Protein AF-A0A9D5APD9-F1 (afdb_monomer_lite)

Secondary structure (DSSP, 8-state):
-EEE--HHHHHHHHHHHHHHHT-GGGGGGGGG--SS-EEE--SS-HHHHHHHHHHT----PPPTTSBPSS-EEEEEEE----GGG-HHHHHTT--EEE-SS-EEEEEEE-TTSBPPP--

Radius of gyration: 22.52 Å; chains: 1; bounding box: 53×28×56 Å

Sequence (119 aa):
VVLMGKNTMMKRSVRIHAEKTGNNAFINLIPLLVGNVGLIFTKGDLKEVSDEVSKYKVGAPARVGLVAPIDVVIPPGNTGLDPSQTSFFQVLNIPQRLTRVLLKSLHLLNSSRRETRLD

Foldseek 3Di:
DKAFDDLVVQLVVLVVVCVVVVDCVSVVCNVVSDDRDIDDDDPDDPVVVVVVVVVPDDDDDDDAQDQAPDKDWDDWDFPPDDPVPCVVCVVVVWDWDDDPPGITTGDIHDRGDGDHDDD

Structure (mmCIF, N/CA/C/O backbone):
data_AF-A0A9D5APD9-F1
#
_entry.id   AF-A0A9D5APD9-F1
#
loop_
_atom_site.group_PDB
_atom_site.id
_atom_site.type_symbol
_atom_site.label_atom_id
_atom_site.label_alt_id
_atom_site.label_comp_id
_atom_site.label_asym_id
_atom_site.label_entity_id
_atom_site.label_seq_id
_atom_site.pdbx_PDB_ins_code
_atom_site.Cartn_x
_atom_site.Cartn_y
_atom_site.Cartn_z
_atom_site.occupancy
_atom_site.B_iso_or_equiv
_atom_site.auth_seq_id
_atom_site.auth_comp_id
_atom_site.auth_asym_id
_atom_site.auth_atom_id
_atom_site.pdbx_PDB_model_num
ATOM 1 N N . VAL A 1 1 ? -6.889 13.880 7.101 1.00 81.69 1 VAL A N 1
ATOM 2 C CA . VAL A 1 1 ? -5.842 13.842 8.153 1.00 81.69 1 VAL A CA 1
ATOM 3 C C . VAL A 1 1 ? -5.179 12.479 8.118 1.00 81.69 1 VAL A C 1
ATOM 5 O O . VAL A 1 1 ? -5.895 11.487 8.089 1.00 81.69 1 VAL A O 1
ATOM 8 N N . VAL A 1 2 ? -3.847 12.418 8.097 1.00 84.62 2 VAL A N 1
ATOM 9 C CA . VAL A 1 2 ? -3.096 11.152 8.140 1.00 84.62 2 VAL A CA 1
ATOM 10 C C . VAL A 1 2 ? -2.489 10.996 9.530 1.00 84.62 2 VAL A C 1
ATOM 12 O O . VAL A 1 2 ? -1.839 11.917 10.019 1.00 84.62 2 VAL A O 1
ATOM 15 N N . LEU A 1 3 ? -2.715 9.850 10.169 1.00 85.19 3 LEU A N 1
ATOM 16 C CA . LEU A 1 3 ? -2.149 9.509 11.467 1.00 85.19 3 LEU A CA 1
ATOM 17 C C . LEU A 1 3 ? -1.242 8.289 11.321 1.00 85.19 3 LEU A C 1
ATOM 19 O O . LEU A 1 3 ? -1.692 7.181 11.027 1.00 85.19 3 LEU A O 1
ATOM 23 N N . MET A 1 4 ? 0.045 8.516 11.556 1.00 86.00 4 MET A N 1
ATOM 24 C CA . MET A 1 4 ? 1.056 7.470 11.648 1.00 86.00 4 MET A CA 1
ATOM 25 C C . MET A 1 4 ? 1.344 7.204 13.123 1.00 86.00 4 MET A C 1
ATOM 27 O O . MET A 1 4 ? 1.452 8.135 13.920 1.00 86.00 4 MET A O 1
ATOM 31 N N . GLY A 1 5 ? 1.484 5.938 13.501 1.00 85.88 5 GLY A N 1
ATOM 32 C CA . GLY A 1 5 ? 1.755 5.572 14.884 1.00 85.88 5 GLY A CA 1
ATOM 33 C C . GLY A 1 5 ? 2.417 4.210 15.000 1.00 85.88 5 GLY A C 1
ATOM 34 O O . GLY A 1 5 ? 2.452 3.424 14.059 1.00 85.88 5 GLY A O 1
ATOM 35 N N . LYS A 1 6 ? 2.944 3.906 16.188 1.00 87.25 6 LYS A N 1
ATOM 36 C CA . LYS A 1 6 ? 3.483 2.574 16.477 1.00 87.25 6 LYS A CA 1
ATOM 37 C C . LYS A 1 6 ? 2.337 1.561 16.523 1.00 87.25 6 LYS A C 1
ATOM 39 O O . LYS A 1 6 ? 1.406 1.731 17.312 1.00 87.25 6 LYS A O 1
ATOM 44 N N . ASN A 1 7 ? 2.436 0.476 15.752 1.00 85.81 7 ASN A N 1
ATOM 45 C CA . ASN A 1 7 ? 1.376 -0.538 15.626 1.00 85.81 7 ASN A CA 1
ATOM 46 C C . ASN A 1 7 ? 0.875 -1.067 16.975 1.00 85.81 7 ASN A C 1
ATOM 48 O O . ASN A 1 7 ? -0.323 -1.270 17.151 1.00 85.81 7 ASN A O 1
ATOM 52 N N . THR A 1 8 ? 1.766 -1.250 17.953 1.00 86.88 8 THR A N 1
ATOM 53 C CA . THR A 1 8 ? 1.390 -1.714 19.297 1.00 86.88 8 THR A CA 1
ATOM 54 C C . THR A 1 8 ? 0.477 -0.722 20.021 1.00 86.88 8 THR A C 1
ATOM 56 O O . THR A 1 8 ? -0.494 -1.133 20.651 1.00 86.88 8 THR A O 1
ATOM 59 N N . MET A 1 9 ? 0.751 0.580 19.898 1.00 88.50 9 MET A N 1
ATOM 60 C CA . MET A 1 9 ? -0.061 1.642 20.500 1.00 88.50 9 MET A CA 1
ATOM 61 C C . MET A 1 9 ? -1.395 1.785 19.773 1.00 88.50 9 MET A C 1
ATOM 63 O O . MET A 1 9 ? -2.432 1.863 20.420 1.00 88.50 9 MET A O 1
ATOM 67 N N . MET A 1 10 ? -1.385 1.731 18.438 1.00 88.19 10 MET A N 1
ATOM 68 C CA . MET A 1 10 ? -2.612 1.807 17.642 1.00 88.19 10 MET A CA 1
ATOM 69 C C . MET A 1 10 ? -3.562 0.647 17.962 1.00 88.19 10 MET A C 1
ATOM 71 O O . MET A 1 10 ? -4.725 0.882 18.272 1.00 88.19 10 MET A O 1
ATOM 75 N N . LYS A 1 11 ? -3.062 -0.597 18.002 1.00 87.12 11 LYS A N 1
ATOM 76 C CA . LYS A 1 11 ? -3.870 -1.778 18.362 1.00 87.12 11 LYS A CA 1
ATOM 77 C C . LYS A 1 11 ? -4.469 -1.668 19.764 1.00 87.12 11 LYS A C 1
ATOM 79 O O . LYS A 1 11 ? -5.636 -2.002 19.959 1.00 87.12 11 LYS A O 1
ATOM 84 N N . ARG A 1 12 ? -3.689 -1.176 20.735 1.00 88.44 12 ARG A N 1
ATOM 85 C CA . ARG A 1 12 ? -4.159 -0.974 22.113 1.00 88.44 12 ARG A CA 1
ATOM 86 C C . ARG A 1 12 ? -5.263 0.080 22.182 1.00 88.44 12 ARG A C 1
ATOM 88 O O . ARG A 1 12 ? -6.298 -0.179 22.788 1.00 88.44 12 ARG A O 1
ATOM 95 N N . SER A 1 13 ? -5.067 1.234 21.549 1.00 87.19 13 SER A N 1
ATOM 96 C CA . SER A 1 13 ? -6.057 2.318 21.541 1.00 87.19 13 SER A CA 1
ATOM 97 C C . SER A 1 13 ? -7.359 1.906 20.859 1.00 87.19 13 SER A C 1
ATOM 99 O O . SER A 1 13 ? -8.433 2.192 21.381 1.00 87.19 13 SER A O 1
ATOM 101 N N . VAL A 1 14 ? -7.273 1.181 19.739 1.00 87.19 14 VAL A N 1
ATOM 102 C CA . VAL A 1 14 ? -8.441 0.658 19.015 1.00 87.19 14 VAL A CA 1
ATOM 103 C C . VAL A 1 14 ? -9.222 -0.340 19.875 1.00 87.19 14 VAL A C 1
ATOM 105 O O . VAL A 1 14 ? -10.444 -0.248 19.933 1.00 87.19 14 VAL A O 1
ATOM 108 N N . ARG A 1 15 ? -8.543 -1.234 20.612 1.00 85.75 15 ARG A N 1
ATOM 109 C CA . ARG A 1 15 ? -9.205 -2.179 21.532 1.00 85.75 15 ARG A CA 1
ATOM 110 C C . ARG A 1 15 ? -9.949 -1.455 22.662 1.00 85.75 15 ARG A C 1
ATOM 112 O O . ARG A 1 15 ? -11.129 -1.710 22.864 1.00 85.75 15 ARG A O 1
ATOM 119 N N . ILE A 1 16 ? -9.294 -0.502 23.330 1.00 87.88 16 ILE A N 1
ATOM 120 C CA . ILE A 1 16 ? -9.909 0.281 24.418 1.00 87.88 16 ILE A CA 1
ATOM 121 C C . ILE A 1 16 ? -11.106 1.094 23.901 1.00 87.88 16 ILE A C 1
ATOM 123 O O . ILE A 1 16 ? -12.111 1.247 24.592 1.00 87.88 16 ILE A O 1
ATOM 127 N N . HIS A 1 17 ? -11.010 1.643 22.689 1.00 85.56 17 HIS A N 1
ATOM 128 C CA . HIS A 1 17 ? -12.096 2.419 22.099 1.00 85.56 17 HIS A CA 1
ATOM 129 C C . HIS A 1 17 ? -13.279 1.544 21.661 1.00 85.56 17 HIS A C 1
ATOM 131 O O . HIS A 1 17 ? -14.429 1.945 21.849 1.00 85.56 17 HIS A O 1
ATOM 137 N N . ALA A 1 18 ? -13.009 0.346 21.134 1.00 86.00 18 ALA A N 1
ATOM 138 C CA . ALA A 1 18 ? -14.035 -0.633 20.786 1.00 86.00 18 ALA A CA 1
ATOM 139 C C . ALA A 1 18 ? -14.826 -1.080 22.026 1.00 86.00 18 ALA A C 1
ATOM 141 O O . ALA A 1 18 ? -16.052 -1.088 21.985 1.00 86.00 18 ALA A O 1
ATOM 142 N N . GLU A 1 19 ? -14.140 -1.348 23.142 1.00 84.56 19 GLU A N 1
ATOM 143 C CA . GLU A 1 19 ? -14.767 -1.704 24.426 1.00 84.56 19 GLU A CA 1
ATOM 144 C C . GLU A 1 19 ? -15.661 -0.578 24.969 1.00 84.56 19 GLU A C 1
ATOM 146 O O . GLU A 1 19 ? -16.761 -0.837 25.446 1.00 84.56 19 GLU A O 1
ATOM 151 N N . LYS A 1 20 ? -15.225 0.683 24.855 1.00 84.56 20 LYS A N 1
ATOM 152 C CA . LYS A 1 20 ? -15.991 1.849 25.335 1.00 84.56 20 LYS A CA 1
ATOM 153 C C . LYS A 1 20 ? -17.208 2.187 24.477 1.00 84.56 20 LYS A C 1
ATOM 155 O O . LYS A 1 20 ? -18.202 2.673 25.001 1.00 84.56 20 LYS A O 1
ATOM 160 N N . THR A 1 21 ? -17.104 1.988 23.166 1.00 81.94 21 THR A N 1
ATOM 161 C CA . THR A 1 21 ? -18.131 2.409 22.196 1.00 81.94 21 THR A CA 1
ATOM 162 C C . THR A 1 21 ? -19.072 1.255 21.827 1.00 81.94 21 THR A C 1
ATOM 164 O O . THR A 1 21 ? -20.105 1.482 21.208 1.00 81.94 21 THR A O 1
ATOM 167 N N . GLY A 1 22 ? -18.719 0.009 22.170 1.00 78.81 22 GLY A N 1
ATOM 168 C CA . GLY A 1 22 ? -19.479 -1.196 21.812 1.00 78.81 22 GLY A CA 1
ATOM 169 C C . GLY A 1 22 ? -19.479 -1.512 20.312 1.00 78.81 22 GLY A C 1
ATOM 170 O O . GLY A 1 22 ? -20.259 -2.342 19.850 1.00 78.81 22 GLY A O 1
ATOM 171 N N . ASN A 1 23 ? -18.631 -0.841 19.527 1.00 78.38 23 ASN A N 1
ATOM 172 C CA . ASN A 1 23 ? -18.616 -0.970 18.076 1.00 78.38 23 ASN A CA 1
ATOM 173 C C . ASN A 1 23 ? -17.557 -1.987 17.627 1.00 78.38 23 ASN A C 1
ATOM 175 O O . ASN A 1 23 ? -16.356 -1.702 17.601 1.00 78.38 23 ASN A O 1
ATOM 179 N N . ASN A 1 24 ? -18.024 -3.171 17.228 1.00 77.12 24 ASN A N 1
ATOM 180 C CA . ASN A 1 24 ? -17.177 -4.290 16.811 1.00 77.12 24 ASN A CA 1
ATOM 181 C C . ASN A 1 24 ? -16.459 -4.064 15.470 1.00 77.12 24 ASN A C 1
ATOM 183 O O . ASN A 1 24 ? -15.508 -4.784 15.166 1.00 77.12 24 ASN A O 1
ATOM 187 N N . ALA A 1 25 ? -16.841 -3.051 14.684 1.00 78.88 25 ALA A N 1
ATOM 188 C CA . ALA A 1 25 ? -16.190 -2.749 13.406 1.00 78.88 25 ALA A CA 1
ATOM 189 C C . ALA A 1 25 ? -14.689 -2.439 13.566 1.00 78.88 25 ALA A C 1
ATOM 191 O O . ALA A 1 25 ? -13.875 -2.787 12.711 1.00 78.88 25 ALA A O 1
ATOM 192 N N . PHE A 1 26 ? -14.303 -1.847 14.698 1.00 80.38 26 PHE A N 1
ATOM 193 C CA . PHE A 1 26 ? -12.915 -1.506 15.000 1.00 80.38 26 PHE A CA 1
ATOM 194 C C . PHE A 1 26 ? -12.033 -2.728 15.295 1.00 80.38 26 PHE A C 1
ATOM 196 O O . PHE A 1 26 ? -10.820 -2.676 15.087 1.00 80.38 26 PHE A O 1
ATOM 203 N N . ILE A 1 27 ? -12.619 -3.847 15.728 1.00 81.00 27 ILE A N 1
ATOM 204 C CA . ILE A 1 27 ? -11.878 -5.081 16.031 1.00 81.00 27 ILE A CA 1
ATOM 205 C C . ILE A 1 27 ? -11.287 -5.674 14.747 1.00 81.00 27 ILE A C 1
ATOM 207 O O 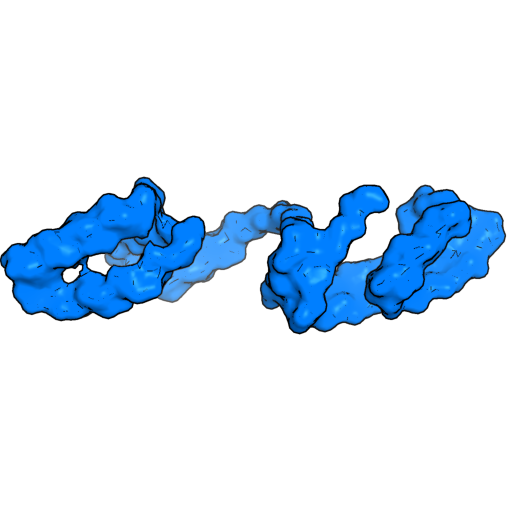. ILE A 1 27 ? -10.141 -6.126 14.743 1.00 81.00 27 ILE A O 1
ATOM 211 N N . ASN A 1 28 ? -12.017 -5.563 13.635 1.00 84.38 28 ASN A N 1
ATOM 212 C CA . ASN A 1 28 ? -11.577 -6.028 12.319 1.00 84.38 28 ASN A CA 1
ATOM 213 C C . ASN A 1 28 ? -10.365 -5.250 11.779 1.00 84.38 28 ASN A C 1
ATOM 215 O O . ASN A 1 28 ? -9.671 -5.735 10.888 1.00 84.38 28 ASN A O 1
ATOM 219 N N . LEU A 1 29 ? -10.062 -4.071 12.335 1.00 82.62 29 LEU A N 1
ATOM 220 C CA . LEU A 1 29 ? -8.909 -3.259 11.941 1.00 82.62 29 LEU A CA 1
ATOM 221 C C . LEU A 1 29 ? -7.591 -3.762 12.560 1.00 82.62 29 LEU A C 1
ATOM 223 O O . LEU A 1 29 ? -6.520 -3.590 11.983 1.00 82.62 29 LEU A O 1
ATOM 227 N N . ILE A 1 30 ? -7.650 -4.413 13.726 1.00 84.44 30 ILE A N 1
ATOM 228 C CA . ILE A 1 30 ? -6.480 -4.913 14.469 1.00 84.44 30 ILE A CA 1
ATOM 229 C C . ILE A 1 30 ? -5.590 -5.865 13.643 1.00 84.44 30 ILE A C 1
ATOM 231 O O . ILE A 1 30 ? -4.365 -5.672 13.671 1.00 84.44 30 ILE A O 1
ATOM 235 N N . PRO A 1 31 ? -6.124 -6.878 12.927 1.00 86.69 31 PRO A N 1
ATOM 236 C CA . PRO A 1 31 ? -5.294 -7.780 12.129 1.00 86.69 31 PRO A CA 1
ATOM 237 C C . PRO A 1 31 ? -4.644 -7.097 10.918 1.00 86.69 31 PRO A C 1
ATOM 239 O O . PRO A 1 31 ? -3.599 -7.557 10.470 1.00 86.69 31 PRO A O 1
ATOM 242 N N . LEU A 1 32 ? -5.200 -5.986 10.425 1.00 85.25 32 LEU A N 1
ATOM 243 C CA . LEU A 1 32 ? -4.698 -5.276 9.240 1.00 85.25 32 LEU A CA 1
ATOM 244 C C . LEU A 1 32 ? -3.512 -4.344 9.548 1.00 85.25 32 LEU A C 1
ATOM 246 O O . LEU A 1 32 ? -2.762 -3.966 8.651 1.00 85.25 32 LEU A O 1
ATOM 250 N N . LEU A 1 33 ? -3.294 -3.991 10.819 1.00 83.06 33 LEU A N 1
ATOM 251 C CA . LEU A 1 33 ? -2.182 -3.138 11.257 1.00 83.06 33 LEU A CA 1
ATOM 252 C C . LEU A 1 33 ? -0.869 -3.943 11.386 1.00 83.06 33 LEU A C 1
ATOM 254 O O . LEU A 1 33 ? -0.390 -4.207 12.499 1.00 83.06 33 LEU A O 1
ATOM 258 N N . VAL A 1 34 ? -0.294 -4.367 10.255 1.00 83.31 34 VAL A N 1
ATOM 259 C CA . VAL A 1 34 ? 0.966 -5.135 10.172 1.00 83.31 34 VAL A CA 1
ATOM 260 C C . VAL A 1 34 ? 1.955 -4.448 9.229 1.00 83.31 34 VAL A C 1
ATOM 262 O O . VAL A 1 34 ? 1.611 -4.100 8.108 1.00 83.31 34 VAL A O 1
ATOM 265 N N . GLY A 1 35 ? 3.206 -4.282 9.666 1.00 84.19 35 GLY A N 1
ATOM 266 C CA . GLY A 1 35 ? 4.237 -3.586 8.889 1.00 84.19 35 GLY A CA 1
ATOM 267 C C . GLY A 1 35 ? 4.140 -2.062 8.999 1.00 84.19 35 GLY A C 1
ATOM 268 O O . GLY A 1 35 ? 3.760 -1.53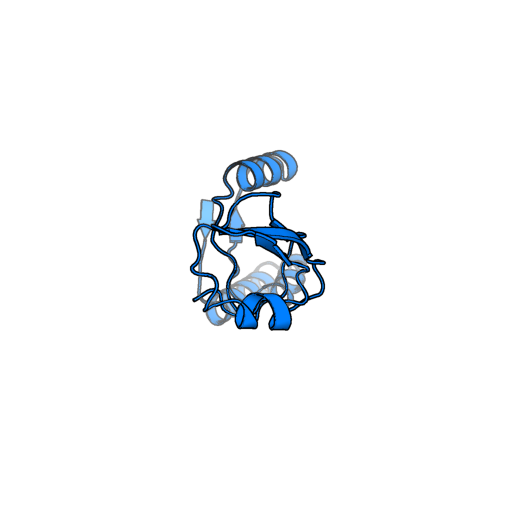8 10.046 1.00 84.19 35 GLY A O 1
ATOM 269 N N . ASN A 1 36 ? 4.519 -1.349 7.939 1.00 83.38 36 ASN A N 1
ATOM 270 C CA . ASN A 1 36 ? 4.477 0.113 7.887 1.00 83.38 36 ASN A CA 1
ATOM 271 C C . ASN A 1 36 ? 3.090 0.584 7.419 1.00 83.38 36 ASN A C 1
ATOM 273 O O . ASN A 1 36 ? 2.865 0.747 6.223 1.00 83.38 36 ASN A O 1
ATOM 277 N N . VAL A 1 37 ? 2.154 0.741 8.358 1.00 83.88 37 VAL A N 1
ATOM 278 C CA . VAL A 1 37 ? 0.751 1.087 8.073 1.00 83.88 37 VAL A CA 1
ATOM 279 C C . VAL A 1 37 ? 0.372 2.378 8.794 1.00 83.88 37 VAL A C 1
ATOM 281 O O . VAL A 1 37 ? 0.777 2.604 9.934 1.00 83.88 37 VAL A O 1
ATOM 284 N N . GLY A 1 38 ? -0.423 3.212 8.124 1.00 85.06 38 GLY A N 1
ATOM 285 C CA . GLY A 1 38 ? -0.997 4.448 8.650 1.00 85.06 38 GLY A CA 1
ATOM 286 C C . GLY A 1 38 ? -2.514 4.473 8.519 1.00 85.06 38 GLY A C 1
ATOM 287 O O . GLY A 1 38 ? -3.079 3.768 7.685 1.00 85.06 38 GLY A O 1
ATOM 288 N N . LEU A 1 39 ? -3.173 5.298 9.331 1.00 85.06 39 LEU A N 1
ATOM 289 C CA . LEU A 1 39 ? -4.614 5.524 9.250 1.00 85.06 39 LEU A CA 1
ATOM 290 C C . LEU A 1 39 ? -4.890 6.863 8.573 1.00 85.06 39 LEU A C 1
ATOM 292 O O . LEU A 1 39 ? -4.342 7.896 8.960 1.00 85.06 39 LEU A O 1
ATOM 296 N N . ILE A 1 40 ? -5.763 6.848 7.573 1.00 86.81 40 ILE A N 1
ATOM 297 C CA . ILE A 1 40 ? -6.198 8.048 6.863 1.00 86.81 40 ILE A CA 1
ATOM 298 C C . ILE A 1 40 ? -7.639 8.328 7.283 1.00 86.81 40 ILE A C 1
ATOM 300 O O . ILE A 1 40 ? -8.534 7.525 7.041 1.00 86.81 40 ILE A O 1
ATOM 304 N N . PHE A 1 41 ? -7.849 9.467 7.938 1.00 87.12 41 PHE A N 1
ATOM 305 C CA . PHE A 1 41 ? -9.165 9.951 8.337 1.00 87.12 41 PHE A CA 1
ATOM 306 C C . PHE A 1 41 ? -9.624 11.023 7.360 1.00 87.12 41 PHE A C 1
ATOM 308 O O . PHE A 1 41 ? -9.012 12.096 7.257 1.00 87.12 41 PHE A O 1
ATOM 315 N N . THR A 1 42 ? -10.713 10.747 6.661 1.00 86.00 42 THR A N 1
ATOM 316 C CA . THR A 1 42 ? -11.323 11.653 5.690 1.00 86.00 42 THR A CA 1
ATOM 317 C C . THR A 1 42 ? -12.805 11.797 5.992 1.00 86.00 42 THR A C 1
ATOM 319 O O . THR A 1 42 ? -13.433 10.902 6.550 1.00 86.00 42 THR A O 1
ATOM 322 N N . LYS A 1 43 ? -13.347 12.976 5.677 1.00 86.00 43 LYS A N 1
ATOM 323 C CA . LYS A 1 43 ? -14.786 13.260 5.769 1.00 86.00 43 LYS A CA 1
ATOM 324 C C . LYS A 1 43 ? -15.501 13.116 4.416 1.00 86.00 43 LYS A C 1
ATOM 326 O O . LYS A 1 43 ? -16.714 13.250 4.383 1.00 86.00 43 LYS A O 1
ATOM 331 N N . GLY A 1 44 ? -14.747 12.917 3.332 1.00 82.81 44 GLY A N 1
ATOM 332 C CA . GLY A 1 44 ? -15.253 12.767 1.964 1.00 82.81 44 GLY A CA 1
ATOM 333 C C . GLY A 1 44 ? -15.292 11.310 1.500 1.00 82.81 44 GLY A C 1
ATOM 334 O O . GLY A 1 44 ? -14.996 10.397 2.276 1.00 82.81 44 GLY A O 1
ATOM 335 N N . ASP A 1 45 ? -15.628 11.108 0.228 1.00 85.94 45 ASP A N 1
ATOM 336 C CA . ASP A 1 45 ? -15.810 9.785 -0.365 1.00 85.94 45 ASP A CA 1
ATOM 337 C C . ASP A 1 45 ? -14.507 8.982 -0.473 1.00 85.94 45 ASP A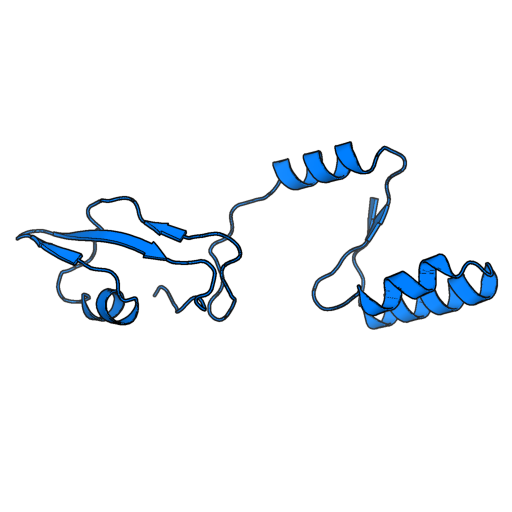 C 1
ATOM 339 O O . ASP A 1 45 ? -13.438 9.493 -0.810 1.00 85.94 45 ASP A O 1
ATOM 343 N N . LEU A 1 46 ? -14.603 7.668 -0.233 1.00 81.19 46 LEU A N 1
ATOM 344 C CA . LEU A 1 46 ? -13.443 6.768 -0.251 1.00 81.19 46 LEU A CA 1
ATOM 345 C C . LEU A 1 46 ? -12.800 6.660 -1.644 1.00 81.19 46 LEU A C 1
ATOM 347 O O . LEU A 1 46 ? -11.596 6.423 -1.743 1.00 81.19 46 LEU A O 1
ATOM 351 N N . LYS A 1 47 ? -13.591 6.824 -2.712 1.00 84.38 47 LYS A N 1
ATOM 352 C CA . LYS A 1 47 ? -13.106 6.746 -4.099 1.00 84.38 47 LYS A CA 1
ATOM 353 C C . LYS A 1 47 ? -12.164 7.901 -4.424 1.00 84.38 47 LYS A C 1
ATOM 355 O O . LYS A 1 47 ? -11.041 7.660 -4.852 1.00 84.38 47 LYS A O 1
ATOM 360 N N . GLU A 1 48 ? -12.580 9.128 -4.124 1.00 84.56 48 GLU A N 1
ATOM 361 C CA . GLU A 1 48 ? -11.793 10.330 -4.415 1.00 84.56 48 GLU A CA 1
ATOM 362 C C . GLU A 1 48 ? -10.447 10.314 -3.688 1.00 84.56 48 GLU A C 1
ATOM 364 O O . GLU A 1 48 ? -9.409 10.573 -4.291 1.00 84.56 48 GLU A O 1
ATOM 369 N N . VAL A 1 49 ? -10.448 9.914 -2.413 1.00 84.00 49 VAL A N 1
ATOM 370 C CA . VAL A 1 49 ? -9.228 9.817 -1.600 1.00 84.00 49 VAL A CA 1
ATOM 371 C C . VAL A 1 49 ? -8.275 8.755 -2.152 1.00 84.00 49 VAL A C 1
ATOM 373 O O . VAL A 1 49 ? -7.067 8.977 -2.208 1.00 84.00 49 VAL A O 1
ATOM 376 N N . SER A 1 50 ? -8.795 7.599 -2.573 1.00 81.00 50 SER A N 1
ATOM 377 C CA . SER A 1 50 ? -7.978 6.539 -3.176 1.00 81.00 50 SER A CA 1
ATOM 378 C C . SER A 1 50 ? -7.347 6.986 -4.497 1.00 81.00 50 SER A C 1
ATOM 380 O O . SER A 1 50 ? -6.172 6.700 -4.758 1.00 81.00 50 SER A O 1
ATOM 382 N N . ASP A 1 51 ? -8.108 7.710 -5.316 1.00 84.31 51 ASP A N 1
ATOM 383 C CA . ASP A 1 51 ? -7.641 8.235 -6.597 1.00 84.31 51 ASP A CA 1
ATOM 384 C C . ASP A 1 51 ? -6.590 9.328 -6.391 1.00 84.31 51 ASP A C 1
ATOM 386 O O . ASP A 1 51 ? -5.564 9.346 -7.071 1.00 84.31 51 ASP A O 1
ATOM 390 N N . GLU A 1 52 ? -6.794 10.211 -5.416 1.00 83.19 52 GLU A N 1
ATOM 391 C CA . GLU A 1 52 ? -5.844 11.260 -5.060 1.00 83.19 52 GLU A CA 1
ATOM 392 C C . GLU A 1 52 ? -4.527 10.674 -4.527 1.00 83.19 52 GLU A C 1
ATOM 394 O O . GLU A 1 52 ? -3.453 11.018 -5.021 1.00 83.19 52 GLU A O 1
ATOM 399 N N . VAL A 1 53 ? -4.585 9.700 -3.611 1.00 81.06 53 VAL A N 1
ATOM 400 C CA . VAL A 1 53 ? -3.385 9.005 -3.104 1.00 81.06 53 VAL A CA 1
ATOM 401 C C . VAL A 1 53 ? -2.652 8.257 -4.222 1.00 81.06 53 VAL A C 1
ATOM 403 O O . VAL A 1 53 ? -1.421 8.204 -4.230 1.00 81.06 53 VAL A O 1
ATOM 406 N N . SER A 1 54 ? -3.382 7.701 -5.190 1.00 78.44 54 SER A N 1
ATOM 407 C CA . SER A 1 54 ? -2.784 6.998 -6.331 1.00 78.44 54 SER A CA 1
ATOM 408 C C . SER A 1 54 ? -2.069 7.941 -7.300 1.00 78.44 54 SER A C 1
ATOM 410 O O . SER A 1 54 ? -1.037 7.555 -7.851 1.00 78.44 54 SER A O 1
ATOM 412 N N . LYS A 1 55 ? -2.560 9.177 -7.470 1.00 79.69 55 LYS A N 1
ATOM 413 C CA . LYS A 1 55 ? -1.920 10.210 -8.306 1.00 79.69 55 LYS A CA 1
ATOM 414 C C . LYS A 1 55 ? -0.576 10.667 -7.741 1.00 79.69 55 LYS A C 1
ATOM 416 O O . LYS A 1 55 ? 0.354 10.897 -8.506 1.00 79.69 55 LYS A O 1
ATOM 421 N N . TYR A 1 56 ? -0.450 10.765 -6.419 1.00 73.06 56 TYR A N 1
ATOM 422 C CA . TYR A 1 56 ? 0.761 11.259 -5.752 1.00 73.06 56 TYR A CA 1
ATOM 423 C C . TYR A 1 56 ? 1.756 10.152 -5.362 1.00 73.06 56 TYR A C 1
ATOM 425 O O . TYR A 1 56 ? 2.503 10.286 -4.390 1.00 73.06 56 TYR A O 1
ATOM 433 N N . LYS A 1 57 ? 1.810 9.047 -6.116 1.00 70.50 57 LYS A N 1
ATOM 434 C CA . LYS A 1 57 ? 2.859 8.035 -5.937 1.00 70.50 57 LYS A CA 1
ATOM 435 C C . LYS A 1 57 ? 4.174 8.521 -6.543 1.00 70.50 57 LYS A C 1
ATOM 437 O O . LYS A 1 57 ? 4.314 8.613 -7.758 1.00 70.50 57 LYS A O 1
ATOM 442 N N . VAL A 1 58 ? 5.162 8.780 -5.691 1.00 71.06 58 VAL A N 1
ATOM 443 C CA . VAL A 1 58 ? 6.541 9.021 -6.131 1.00 71.06 58 VAL A CA 1
ATOM 444 C C . VAL A 1 58 ? 7.191 7.681 -6.466 1.00 71.06 58 VAL A C 1
ATOM 446 O O . VAL A 1 58 ? 7.165 6.753 -5.655 1.00 71.06 58 VAL A O 1
ATOM 449 N N . GLY A 1 59 ? 7.771 7.579 -7.663 1.00 61.66 59 GLY A N 1
ATOM 450 C CA . GLY A 1 59 ? 8.573 6.424 -8.049 1.00 61.66 59 GLY A CA 1
ATOM 451 C C . GLY A 1 59 ? 9.798 6.315 -7.145 1.00 61.66 59 GLY A C 1
ATOM 452 O O . GLY A 1 59 ? 10.615 7.231 -7.093 1.00 61.66 59 GLY A O 1
ATOM 453 N N . ALA A 1 60 ? 9.916 5.205 -6.426 1.00 63.97 60 ALA A N 1
ATOM 454 C CA . ALA A 1 60 ? 11.111 4.862 -5.670 1.00 63.97 60 ALA A CA 1
ATOM 455 C C . ALA A 1 60 ? 11.813 3.687 -6.360 1.00 63.97 60 ALA A C 1
ATOM 457 O O . ALA A 1 60 ? 11.121 2.800 -6.871 1.00 63.97 60 ALA A O 1
ATOM 458 N N . PRO A 1 61 ? 13.158 3.648 -6.365 1.00 66.12 61 PRO A N 1
ATOM 459 C CA . PRO A 1 61 ? 13.868 2.455 -6.786 1.00 66.12 61 PRO A CA 1
ATOM 460 C C . PRO A 1 61 ? 13.439 1.303 -5.882 1.00 66.12 61 PRO A C 1
ATOM 462 O O . PRO A 1 61 ? 13.283 1.452 -4.662 1.00 66.12 61 PRO A O 1
ATOM 465 N N . ALA A 1 62 ? 13.183 0.169 -6.504 1.00 67.69 62 ALA A N 1
ATOM 466 C CA . ALA A 1 62 ? 12.661 -0.978 -5.808 1.00 67.69 62 ALA A CA 1
ATOM 467 C C . ALA A 1 62 ? 13.779 -1.619 -4.948 1.00 67.69 62 ALA A C 1
ATOM 469 O O . ALA A 1 62 ? 14.979 -1.459 -5.203 1.00 67.69 62 ALA A O 1
ATOM 470 N N . ARG A 1 63 ? 13.388 -2.155 -3.783 1.00 65.25 63 ARG A N 1
ATOM 471 C CA . ARG A 1 63 ? 14.322 -2.528 -2.708 1.00 65.25 63 ARG A CA 1
ATOM 472 C C . ARG A 1 63 ? 14.629 -4.020 -2.772 1.00 65.25 63 ARG A C 1
ATOM 474 O O . ARG A 1 63 ? 13.723 -4.850 -2.749 1.00 65.25 63 ARG A O 1
ATOM 481 N N . VAL A 1 64 ? 15.921 -4.336 -2.709 1.00 65.94 64 VAL A N 1
ATOM 482 C CA . VAL A 1 64 ? 16.460 -5.702 -2.738 1.00 65.94 64 VAL A CA 1
ATOM 483 C C . VAL A 1 64 ? 15.769 -6.614 -1.721 1.00 65.94 64 VAL A C 1
ATOM 485 O O . VAL A 1 64 ? 15.620 -6.268 -0.549 1.00 65.94 64 VAL A O 1
ATOM 488 N N . GLY A 1 65 ? 15.387 -7.809 -2.171 1.00 65.50 65 GLY A N 1
ATOM 489 C CA . GLY A 1 65 ? 14.797 -8.862 -1.346 1.00 65.50 65 GLY A CA 1
ATOM 490 C C . GLY A 1 65 ? 13.277 -8.793 -1.198 1.00 65.50 65 GLY A C 1
ATOM 491 O O . GLY A 1 65 ? 12.692 -9.740 -0.668 1.00 65.50 65 GLY A O 1
ATOM 492 N N . LEU A 1 66 ? 12.627 -7.732 -1.686 1.00 64.94 66 LEU A N 1
ATOM 493 C CA . LEU A 1 66 ? 11.171 -7.671 -1.800 1.00 64.94 66 LEU A CA 1
ATOM 494 C C . LEU A 1 66 ? 10.705 -8.255 -3.141 1.00 64.94 66 LEU A C 1
ATOM 496 O O . LEU A 1 66 ? 11.460 -8.348 -4.110 1.00 64.94 66 LEU A O 1
ATOM 500 N N . VAL A 1 67 ? 9.454 -8.709 -3.168 1.00 67.25 67 VAL A N 1
ATOM 501 C CA . VAL A 1 67 ? 8.782 -9.132 -4.402 1.00 67.25 67 VAL A CA 1
ATOM 502 C C . VAL A 1 67 ? 8.327 -7.874 -5.134 1.00 67.25 67 VAL A C 1
ATOM 504 O O . VAL A 1 67 ? 7.718 -6.997 -4.514 1.00 67.25 67 VAL A O 1
ATOM 507 N N . ALA A 1 68 ? 8.640 -7.777 -6.426 1.00 64.69 68 ALA A N 1
ATOM 508 C CA . ALA A 1 68 ? 8.261 -6.626 -7.233 1.00 64.69 68 ALA A CA 1
ATOM 509 C C . ALA A 1 68 ? 6.723 -6.545 -7.355 1.00 64.69 68 ALA A C 1
ATOM 511 O O . ALA A 1 68 ? 6.091 -7.505 -7.793 1.00 64.69 68 ALA A O 1
ATOM 512 N N . PRO A 1 69 ? 6.086 -5.420 -6.980 1.00 68.81 69 PRO A N 1
ATOM 513 C CA . PRO A 1 69 ? 4.630 -5.288 -7.057 1.00 68.81 69 PRO A CA 1
ATOM 514 C C . PRO A 1 69 ? 4.115 -5.098 -8.493 1.00 68.81 69 PRO A C 1
ATOM 516 O O . PRO A 1 69 ? 2.921 -5.252 -8.733 1.00 68.81 69 PRO A O 1
ATOM 519 N N . ILE A 1 70 ? 4.993 -4.718 -9.427 1.00 69.81 70 ILE A N 1
ATOM 520 C CA . ILE A 1 70 ? 4.704 -4.450 -10.841 1.00 69.81 70 ILE A CA 1
ATOM 521 C C . ILE A 1 70 ? 5.822 -5.093 -11.671 1.00 69.81 70 ILE A C 1
ATOM 523 O O . ILE A 1 70 ? 6.957 -5.187 -11.200 1.00 69.81 70 ILE A O 1
ATOM 527 N N . ASP A 1 71 ? 5.510 -5.526 -12.892 1.00 67.44 71 ASP A N 1
ATOM 528 C CA . ASP A 1 71 ? 6.507 -6.042 -13.830 1.00 67.44 71 ASP A CA 1
ATOM 529 C C . ASP A 1 71 ? 7.520 -4.951 -14.209 1.00 67.44 71 ASP A C 1
ATOM 531 O O . ASP A 1 71 ? 7.158 -3.835 -14.597 1.00 67.44 71 ASP A O 1
ATOM 535 N N . VAL A 1 72 ? 8.807 -5.277 -14.105 1.00 68.44 72 VAL A N 1
ATOM 536 C CA . VAL A 1 72 ? 9.891 -4.345 -14.429 1.00 68.44 72 VAL A CA 1
ATOM 537 C C . VAL A 1 72 ? 10.300 -4.565 -15.881 1.00 68.44 72 VAL A C 1
ATOM 539 O O . VAL A 1 72 ? 10.776 -5.641 -16.255 1.00 68.44 72 VAL A O 1
ATOM 542 N N . VAL A 1 73 ? 10.114 -3.533 -16.705 1.00 69.00 73 VAL A N 1
ATOM 543 C CA . VAL A 1 73 ? 10.482 -3.538 -18.126 1.00 69.00 73 VAL A CA 1
ATOM 544 C C . VAL A 1 73 ? 11.741 -2.708 -18.321 1.00 69.00 73 VAL A C 1
ATOM 546 O O . VAL A 1 73 ? 11.771 -1.526 -17.982 1.00 69.00 73 VAL A O 1
ATOM 549 N N . ILE A 1 74 ? 12.773 -3.316 -18.904 1.00 68.00 74 ILE A N 1
ATOM 550 C CA . ILE A 1 74 ? 13.996 -2.608 -19.292 1.00 68.00 74 ILE A CA 1
ATOM 551 C C . ILE A 1 74 ? 13.877 -2.256 -20.782 1.00 68.00 74 ILE A C 1
ATOM 553 O O . ILE A 1 74 ? 13.751 -3.171 -21.604 1.00 68.00 74 ILE A O 1
ATOM 557 N N . PRO A 1 75 ? 13.891 -0.963 -21.164 1.00 69.38 75 PRO A N 1
ATOM 558 C CA . PRO A 1 75 ? 13.794 -0.578 -22.565 1.00 69.38 75 PRO A CA 1
ATOM 559 C C . PRO A 1 75 ? 15.041 -1.031 -23.345 1.00 69.38 75 PRO A C 1
ATOM 561 O O . PRO A 1 75 ? 16.150 -0.991 -22.807 1.00 69.38 75 PRO A O 1
ATOM 564 N N . PRO A 1 76 ? 14.897 -1.427 -24.624 1.00 66.19 76 PRO A N 1
ATOM 565 C CA . PRO A 1 76 ? 16.034 -1.799 -25.454 1.00 66.19 76 PRO A CA 1
ATOM 566 C C . PRO A 1 76 ? 16.926 -0.588 -25.711 1.00 66.19 76 PRO A C 1
ATOM 568 O O . PRO A 1 76 ? 16.559 0.328 -26.445 1.00 66.19 76 PRO A O 1
ATOM 571 N N . GLY A 1 77 ? 18.129 -0.610 -25.153 1.00 68.38 77 GLY A N 1
ATOM 572 C CA . GLY A 1 77 ? 19.079 0.487 -25.276 1.00 68.38 77 GLY A CA 1
ATOM 573 C C . GLY A 1 77 ? 20.491 0.065 -24.906 1.00 68.38 77 GLY A C 1
ATOM 574 O O . GLY A 1 77 ? 20.720 -1.047 -24.431 1.00 68.38 77 GLY A O 1
ATOM 575 N N . ASN A 1 78 ? 21.440 0.956 -25.168 1.00 70.75 78 ASN A N 1
ATOM 576 C CA . ASN A 1 78 ? 22.826 0.756 -24.779 1.00 70.75 78 ASN A CA 1
ATOM 577 C C . ASN A 1 78 ? 22.953 1.054 -23.277 1.00 70.75 78 ASN A C 1
ATOM 579 O O . ASN A 1 78 ? 22.658 2.169 -22.856 1.00 70.75 78 ASN A O 1
ATOM 583 N N . THR A 1 79 ? 23.399 0.085 -22.475 1.00 66.62 79 THR A N 1
ATOM 584 C CA . THR A 1 79 ? 23.389 0.196 -21.001 1.00 66.62 79 THR A CA 1
ATOM 585 C C . THR A 1 79 ? 24.521 1.063 -20.427 1.00 66.62 79 THR A C 1
ATOM 587 O O . THR A 1 79 ? 24.574 1.277 -19.225 1.00 66.62 79 THR A O 1
ATOM 590 N N . GLY A 1 80 ? 25.459 1.551 -21.246 1.00 70.81 80 GLY A N 1
ATOM 591 C CA . GLY A 1 80 ? 26.593 2.368 -20.777 1.00 70.81 80 GLY A CA 1
ATOM 592 C C . GLY A 1 80 ? 27.698 1.595 -20.042 1.00 70.81 80 GLY A C 1
ATOM 593 O O . GLY A 1 80 ? 28.738 2.173 -19.746 1.00 70.81 80 GLY A O 1
ATOM 594 N N . LEU A 1 81 ? 27.481 0.310 -19.747 1.00 69.56 81 LEU A N 1
ATOM 595 C CA . LEU A 1 81 ? 28.380 -0.524 -18.950 1.00 69.56 81 LEU A CA 1
ATOM 596 C C . LEU A 1 81 ? 29.493 -1.151 -19.797 1.00 69.56 81 LEU A C 1
ATOM 598 O O . LEU A 1 81 ? 29.258 -1.590 -20.927 1.00 69.56 81 LEU A O 1
ATOM 602 N N . ASP A 1 82 ? 30.687 -1.220 -19.207 1.00 72.44 82 ASP A N 1
ATOM 603 C CA . ASP A 1 82 ? 31.857 -1.869 -19.795 1.00 72.44 82 ASP A CA 1
ATOM 604 C C . ASP A 1 82 ? 31.602 -3.380 -19.983 1.00 72.44 82 ASP A C 1
ATOM 606 O O . ASP A 1 82 ? 31.027 -4.026 -19.096 1.00 72.44 82 ASP A O 1
ATOM 610 N N . PRO A 1 83 ? 32.018 -3.981 -21.114 1.00 67.50 83 PRO A N 1
ATOM 611 C CA . PRO A 1 83 ? 31.766 -5.391 -21.429 1.00 67.50 83 PRO A CA 1
ATOM 612 C C . PRO A 1 83 ? 32.333 -6.394 -20.409 1.00 67.50 83 PRO A C 1
ATOM 614 O O . PRO A 1 83 ? 31.944 -7.564 -20.421 1.00 67.50 83 PRO A O 1
ATOM 617 N N . SER A 1 84 ? 33.205 -5.955 -19.501 1.00 71.88 84 SER A N 1
ATOM 618 C CA . SER A 1 84 ? 33.739 -6.773 -18.409 1.00 71.88 84 SER A CA 1
ATOM 619 C C . SER A 1 84 ? 32.692 -7.122 -17.334 1.00 71.88 84 SER A C 1
ATOM 621 O O . SER A 1 84 ? 32.834 -8.133 -16.650 1.00 71.88 84 SER A O 1
ATOM 623 N N . GLN A 1 85 ? 31.611 -6.342 -17.194 1.00 68.31 85 GLN A N 1
ATOM 624 C CA . GLN A 1 85 ? 30.580 -6.521 -16.153 1.00 68.31 85 GLN A CA 1
ATOM 625 C C . GLN A 1 85 ? 29.323 -7.257 -16.656 1.00 68.31 85 GLN A C 1
ATOM 627 O O . GLN A 1 85 ? 28.186 -6.900 -16.352 1.00 68.31 85 GLN A O 1
ATOM 632 N N . THR A 1 86 ? 29.503 -8.314 -17.449 1.00 70.31 86 THR A N 1
ATOM 633 C CA . THR A 1 86 ? 28.388 -9.066 -18.060 1.00 70.31 86 THR A CA 1
ATOM 634 C C . THR A 1 86 ? 27.775 -10.142 -17.160 1.00 70.31 86 THR A C 1
ATOM 636 O O . THR A 1 86 ? 26.644 -10.564 -17.417 1.00 70.31 86 THR A O 1
ATOM 639 N N . SER A 1 87 ? 28.475 -10.567 -16.104 1.00 73.00 87 SER A N 1
ATOM 640 C CA . SER A 1 87 ? 28.040 -11.622 -15.174 1.00 73.00 87 SER A CA 1
ATOM 641 C C . SER A 1 87 ? 26.735 -11.279 -14.446 1.00 73.00 87 SER A C 1
ATOM 643 O O . SER A 1 87 ? 25.889 -12.149 -14.248 1.00 73.00 87 SER A O 1
ATOM 645 N N . PHE A 1 88 ? 26.512 -10.004 -14.124 1.00 66.31 88 PHE A N 1
ATOM 646 C CA . PHE A 1 88 ? 25.308 -9.535 -13.433 1.00 66.31 88 PHE A CA 1
ATOM 647 C C . PHE A 1 88 ? 24.020 -9.790 -14.230 1.00 66.31 88 PHE A C 1
ATOM 649 O O . PHE A 1 88 ? 23.027 -10.279 -13.689 1.00 66.31 88 PHE A O 1
ATOM 656 N N . PHE A 1 89 ? 24.041 -9.542 -15.542 1.00 70.19 89 PHE A N 1
ATOM 657 C CA . PHE A 1 89 ? 22.879 -9.765 -16.411 1.00 70.19 89 PHE A CA 1
ATOM 658 C C . PHE A 1 89 ? 22.595 -11.251 -16.656 1.00 70.19 89 PHE A C 1
ATOM 660 O O . PHE A 1 89 ? 21.442 -11.630 -16.863 1.00 70.19 89 PHE A O 1
ATOM 667 N N . GLN A 1 90 ? 23.623 -12.102 -16.577 1.00 70.62 90 GLN A N 1
ATOM 668 C CA . GLN A 1 90 ? 23.461 -13.554 -16.664 1.00 70.62 90 GLN A CA 1
ATOM 669 C C . GLN A 1 90 ? 22.740 -14.107 -15.429 1.00 70.62 90 GLN A C 1
ATOM 671 O O . GLN A 1 90 ? 21.821 -14.909 -15.575 1.00 70.62 90 GLN A O 1
ATOM 676 N N . VAL A 1 91 ? 23.085 -13.621 -14.230 1.00 70.56 91 VAL A N 1
ATOM 677 C CA . VAL A 1 91 ? 22.409 -13.997 -12.971 1.00 70.56 91 VAL A CA 1
ATOM 678 C C . VAL A 1 91 ? 20.940 -13.564 -12.972 1.00 70.56 91 VAL A C 1
ATOM 680 O O . VAL A 1 91 ? 20.072 -14.293 -12.497 1.00 70.56 91 VAL A O 1
ATOM 683 N N . LEU A 1 92 ? 20.642 -12.407 -13.567 1.00 69.88 92 LEU A N 1
ATOM 684 C CA . LEU A 1 92 ? 19.277 -11.898 -13.735 1.00 69.88 92 LEU A CA 1
ATOM 685 C C . LEU A 1 92 ? 18.486 -12.595 -14.857 1.00 69.88 92 LEU A C 1
ATOM 687 O O . LEU A 1 92 ? 17.298 -12.318 -15.038 1.00 69.88 92 LEU A O 1
ATOM 691 N N . ASN A 1 93 ? 19.112 -13.526 -15.585 1.00 67.88 93 ASN A N 1
ATOM 692 C CA . ASN A 1 93 ? 18.532 -14.243 -16.719 1.00 67.88 93 ASN A CA 1
ATOM 693 C C . ASN A 1 93 ? 18.073 -13.309 -17.861 1.00 67.88 93 ASN A C 1
ATOM 695 O O . ASN A 1 93 ? 17.118 -13.616 -18.578 1.00 67.88 93 ASN A O 1
ATOM 699 N N . ILE A 1 94 ? 18.754 -12.168 -18.013 1.00 71.81 94 ILE A N 1
ATOM 700 C CA . ILE A 1 94 ? 18.492 -11.156 -19.038 1.00 71.81 94 ILE A CA 1
ATOM 701 C C . ILE A 1 94 ? 19.355 -11.486 -20.265 1.00 71.81 94 ILE A C 1
ATOM 703 O O . ILE A 1 94 ? 20.586 -11.422 -20.183 1.00 71.81 94 ILE A O 1
ATOM 707 N N . PRO A 1 95 ? 18.754 -11.821 -21.422 1.00 67.00 95 PRO A N 1
ATOM 708 C CA . PRO A 1 95 ? 19.516 -12.038 -22.641 1.00 67.00 95 PRO A CA 1
ATOM 709 C C . PRO A 1 95 ? 20.113 -10.708 -23.122 1.00 67.00 95 PRO A C 1
ATOM 711 O O . PRO A 1 95 ? 19.404 -9.718 -23.318 1.00 67.00 95 PRO A O 1
ATOM 714 N N . GLN A 1 96 ? 21.430 -10.691 -23.324 1.00 68.56 96 GLN A N 1
ATOM 715 C CA . GLN A 1 96 ? 22.174 -9.536 -23.825 1.00 68.56 96 GLN A CA 1
ATOM 716 C C . GLN A 1 96 ? 22.980 -9.912 -25.068 1.00 68.56 96 GLN A C 1
ATOM 718 O O . GLN A 1 96 ? 23.479 -11.032 -25.184 1.00 68.56 96 GLN A O 1
ATOM 723 N N . ARG A 1 97 ? 23.133 -8.963 -25.994 1.00 65.62 97 ARG A N 1
ATOM 724 C CA . ARG A 1 97 ? 24.004 -9.107 -27.166 1.00 65.62 97 ARG A CA 1
ATOM 725 C C . ARG A 1 97 ? 25.191 -8.161 -27.028 1.00 65.62 97 ARG A C 1
ATOM 727 O O . ARG A 1 97 ? 25.001 -6.953 -26.894 1.00 65.62 97 ARG A O 1
ATOM 734 N N . LEU A 1 98 ? 26.403 -8.711 -27.090 1.00 64.38 98 LEU A N 1
ATOM 735 C CA . LEU A 1 98 ? 27.637 -7.931 -27.097 1.00 64.38 98 LEU A CA 1
ATOM 736 C C . LEU A 1 98 ? 27.834 -7.305 -28.485 1.00 64.38 98 LEU A C 1
ATOM 738 O O . LEU A 1 98 ? 27.850 -8.013 -29.494 1.00 64.38 98 LEU A O 1
ATOM 742 N N . THR A 1 99 ? 27.980 -5.983 -28.548 1.00 64.38 99 THR A N 1
ATOM 743 C CA . THR A 1 99 ? 28.450 -5.280 -29.752 1.00 64.38 99 THR A CA 1
ATOM 744 C C . THR A 1 99 ? 29.801 -4.632 -29.461 1.00 64.38 99 THR A C 1
ATOM 746 O O . THR A 1 99 ? 30.151 -4.464 -28.298 1.00 64.38 99 THR A O 1
ATOM 749 N N . ARG A 1 100 ? 30.578 -4.277 -30.497 1.00 59.00 100 ARG A N 1
ATOM 750 C CA . ARG A 1 100 ? 31.980 -3.811 -30.367 1.00 59.00 100 ARG A CA 1
ATOM 751 C C . ARG A 1 100 ? 32.193 -2.638 -29.403 1.00 59.00 100 ARG A C 1
ATOM 753 O O . ARG A 1 100 ? 33.332 -2.385 -29.043 1.00 59.00 100 ARG A O 1
ATOM 760 N N . VAL A 1 101 ? 31.132 -1.920 -29.037 1.00 57.81 101 VAL A N 1
ATOM 761 C CA . VAL A 1 101 ? 31.215 -0.728 -28.191 1.00 57.81 101 VAL A CA 1
ATOM 762 C C . VAL A 1 101 ? 30.348 -0.844 -26.933 1.00 57.81 101 VAL A C 1
ATOM 764 O O . VAL A 1 101 ? 30.766 -0.318 -25.915 1.00 57.81 101 VAL A O 1
ATOM 767 N N . LEU A 1 102 ? 29.188 -1.530 -26.952 1.00 57.16 102 LEU A N 1
ATOM 768 C CA . LEU A 1 102 ? 28.255 -1.584 -25.808 1.00 57.16 102 LEU A CA 1
ATOM 769 C C . LEU A 1 102 ? 27.383 -2.852 -25.740 1.00 57.16 102 LEU A C 1
ATOM 771 O O . LEU A 1 102 ? 27.168 -3.560 -26.732 1.00 57.16 102 LEU A O 1
ATOM 775 N N . LEU A 1 103 ? 26.836 -3.096 -24.546 1.00 58.12 103 LEU A N 1
ATOM 776 C CA . LEU A 1 103 ? 25.828 -4.118 -24.265 1.00 58.12 103 LEU A CA 1
ATOM 777 C C . LEU A 1 103 ? 24.422 -3.613 -24.611 1.00 58.12 103 LEU A C 1
ATOM 779 O O . LEU A 1 103 ? 24.072 -2.474 -24.300 1.00 58.12 103 LEU A O 1
ATOM 783 N N . LYS A 1 104 ? 23.618 -4.483 -25.233 1.00 54.16 104 LYS A N 1
ATOM 784 C CA . LYS A 1 104 ? 22.194 -4.253 -25.512 1.00 54.16 104 LYS A CA 1
ATOM 785 C C . LYS A 1 104 ? 21.371 -5.363 -24.860 1.00 54.16 104 LYS A C 1
ATOM 787 O O . LYS A 1 104 ? 21.603 -6.535 -25.168 1.00 54.16 104 LYS A O 1
ATOM 792 N N . SER A 1 105 ? 20.421 -5.015 -23.994 1.00 58.03 105 SER A N 1
ATOM 793 C CA . SER A 1 105 ? 19.523 -5.964 -23.317 1.00 58.03 105 SER A CA 1
ATOM 794 C C . SER A 1 105 ? 18.052 -5.714 -23.676 1.00 58.03 105 SER A C 1
ATOM 796 O O . SER A 1 105 ? 17.648 -4.587 -23.956 1.00 58.03 105 SER A O 1
ATOM 798 N N . LEU A 1 106 ? 17.254 -6.786 -23.714 1.00 52.38 106 LEU A N 1
ATOM 799 C CA . LEU A 1 106 ? 15.798 -6.750 -23.899 1.00 52.38 106 LEU A CA 1
ATOM 800 C C . LEU A 1 106 ? 15.184 -7.786 -22.948 1.00 52.38 106 LEU A C 1
ATO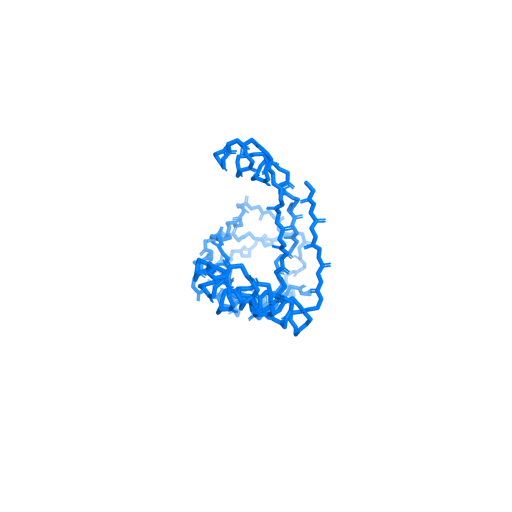M 802 O O . LEU A 1 106 ? 15.382 -8.983 -23.160 1.00 52.38 106 LEU A O 1
ATOM 806 N N . HIS A 1 107 ? 14.471 -7.368 -21.894 1.00 60.06 107 HIS A N 1
ATOM 807 C CA . HIS A 1 107 ? 13.789 -8.329 -21.018 1.00 60.06 107 HIS A CA 1
ATOM 808 C C . HIS A 1 107 ? 12.644 -7.740 -20.181 1.00 60.06 107 HIS A C 1
ATOM 810 O O . HIS A 1 107 ? 12.678 -6.571 -19.793 1.00 60.06 107 HIS A O 1
ATOM 816 N N . LEU A 1 108 ? 11.668 -8.605 -19.878 1.00 55.09 108 LEU A N 1
ATOM 817 C CA . LEU A 1 108 ? 10.582 -8.399 -18.920 1.00 55.09 108 LEU A CA 1
ATOM 818 C C . LEU A 1 108 ? 10.895 -9.228 -17.666 1.00 55.09 108 LEU A C 1
ATOM 820 O O . LEU A 1 108 ? 10.999 -10.451 -17.756 1.00 55.09 108 LEU A O 1
ATOM 824 N N . LEU A 1 109 ? 11.051 -8.597 -16.503 1.00 59.47 109 LEU A N 1
ATOM 825 C CA . LEU A 1 109 ? 11.127 -9.325 -15.235 1.00 59.47 109 LEU A CA 1
ATOM 826 C C . LEU A 1 109 ? 9.711 -9.492 -14.673 1.00 59.47 109 LEU A C 1
ATOM 828 O O . LEU A 1 109 ? 9.056 -8.505 -14.345 1.00 59.47 109 LEU A O 1
ATOM 832 N N . ASN A 1 110 ? 9.256 -10.744 -14.559 1.00 55.34 110 ASN A N 1
ATOM 833 C CA . ASN A 1 110 ? 7.946 -11.073 -13.992 1.00 55.34 110 ASN A CA 1
ATOM 834 C C . ASN A 1 110 ? 7.868 -10.693 -12.503 1.00 55.34 110 ASN A C 1
ATOM 836 O O . ASN A 1 110 ? 8.766 -11.036 -11.725 1.00 55.34 110 ASN A O 1
ATOM 840 N N . 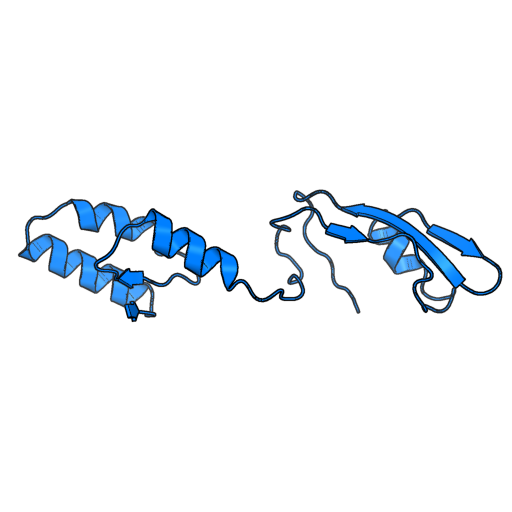SER A 1 111 ? 6.737 -10.109 -12.101 1.00 54.12 111 SER A N 1
ATOM 841 C CA . SER A 1 111 ? 6.369 -9.682 -10.738 1.00 54.12 111 SER A CA 1
ATOM 842 C C . SER A 1 111 ? 6.600 -10.711 -9.621 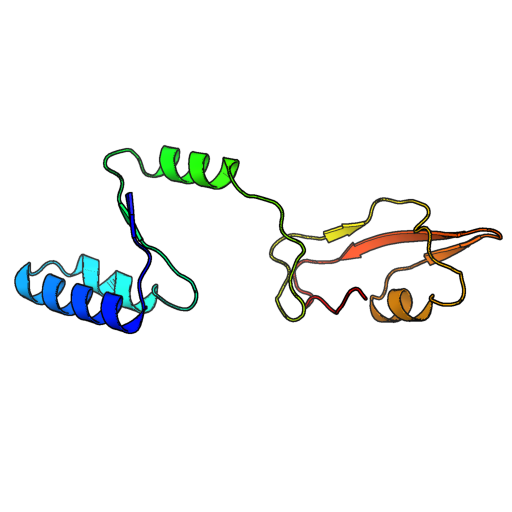1.00 54.12 111 SER A C 1
ATOM 844 O O . SER A 1 111 ? 6.727 -10.352 -8.458 1.00 54.12 111 SER A O 1
ATOM 846 N N . SER A 1 112 ? 6.705 -12.006 -9.928 1.00 53.31 112 SER A N 1
ATOM 847 C CA . SER A 1 112 ? 6.915 -13.059 -8.921 1.00 53.31 112 SER A CA 1
ATOM 848 C C . SER A 1 112 ? 8.376 -13.251 -8.481 1.00 53.31 112 SER A C 1
ATOM 850 O O . SER A 1 112 ? 8.640 -14.062 -7.591 1.00 53.31 112 SER A O 1
ATOM 852 N N . ARG A 1 113 ? 9.349 -12.559 -9.093 1.00 58.50 113 ARG A N 1
ATOM 853 C CA . ARG A 1 113 ? 10.772 -12.687 -8.729 1.00 58.50 113 ARG A CA 1
ATOM 854 C C . ARG A 1 113 ? 11.160 -11.711 -7.615 1.00 58.50 113 ARG A C 1
ATOM 856 O O . ARG A 1 113 ? 10.752 -10.553 -7.611 1.00 58.50 113 ARG A O 1
ATOM 863 N N . ARG A 1 114 ? 11.974 -12.194 -6.666 1.00 53.69 114 ARG A N 1
ATOM 864 C CA . ARG A 1 114 ? 12.613 -11.338 -5.656 1.00 53.69 114 ARG A CA 1
ATOM 865 C C . ARG A 1 114 ? 13.660 -10.475 -6.334 1.00 53.69 114 ARG A C 1
ATOM 867 O O . ARG A 1 114 ? 14.468 -10.980 -7.110 1.00 53.69 114 ARG A O 1
ATOM 874 N N . GLU A 1 115 ? 13.652 -9.200 -6.001 1.00 55.88 115 GLU A N 1
ATOM 875 C CA . GLU A 1 115 ? 14.573 -8.244 -6.582 1.00 55.88 115 GLU A CA 1
ATOM 876 C C . GLU A 1 115 ? 15.983 -8.454 -6.023 1.00 55.88 115 GLU A C 1
ATOM 878 O O . GLU A 1 115 ? 16.192 -8.451 -4.806 1.00 55.88 115 GLU A O 1
ATOM 883 N N . THR A 1 116 ? 16.952 -8.693 -6.902 1.00 52.56 116 THR A N 1
ATOM 884 C CA . THR A 1 116 ? 18.366 -8.836 -6.540 1.00 52.56 116 THR A CA 1
ATOM 885 C C . THR A 1 116 ? 19.104 -7.525 -6.798 1.00 52.56 116 THR A C 1
ATOM 887 O O . THR A 1 116 ? 18.721 -6.746 -7.664 1.00 52.56 116 THR A O 1
ATOM 890 N N . ARG A 1 117 ? 20.148 -7.273 -6.008 1.00 39.84 117 ARG A N 1
ATOM 891 C CA . ARG A 1 117 ? 20.880 -6.003 -5.923 1.00 39.84 117 ARG A CA 1
ATOM 892 C C . ARG A 1 117 ? 21.393 -5.491 -7.281 1.00 39.84 117 ARG A C 1
ATOM 894 O O . ARG A 1 117 ? 22.014 -6.252 -8.016 1.00 39.84 117 ARG A O 1
ATOM 901 N N . LEU A 1 118 ? 21.128 -4.211 -7.563 1.00 45.03 118 LEU A N 1
ATOM 902 C CA . LEU A 1 118 ? 21.725 -3.402 -8.632 1.00 45.03 118 LEU A CA 1
ATOM 903 C C . LEU A 1 118 ? 22.859 -2.584 -7.989 1.00 45.03 118 LEU A C 1
ATOM 905 O O . LEU A 1 118 ? 22.574 -1.551 -7.386 1.00 45.03 118 LEU A O 1
ATOM 909 N N . ASP A 1 119 ? 24.095 -3.078 -8.046 1.00 34.88 119 ASP A N 1
ATOM 910 C CA . ASP A 1 119 ? 25.310 -2.294 -7.765 1.00 34.88 119 ASP A CA 1
ATOM 911 C C . ASP A 1 119 ? 26.110 -2.181 -9.071 1.00 34.88 119 ASP A C 1
ATOM 913 O O . ASP A 1 119 ? 26.189 -3.214 -9.781 1.00 34.88 119 ASP A O 1
#

InterPro domains:
  IPR001790 Large ribosomal subunit protein uL10, N-terminal [PF00466] (2-56)
  IPR040637 Large ribosomal subunit protein uL10-like, insertion domain [PF17777] (62-100)
  IPR043141 Large ribosomal subunit protein uL10-like domain superfamily [G3DSA:3.30.70.1730] (1-97)
  IPR043141 Large ribosomal subunit protein uL10-like domain superfamily [SSF160369] (2-93)
  IPR050323 Universal ribosomal protein uL10 [PTHR45699] (1-100)

pLDDT: mean 73.15, std 11.9, range [34.88, 88.5]

Organism: Pisum sativum (NCBI:txid3888)